Protein AF-A0A9P3PUG5-F1 (afdb_monomer)

Secondary structure (DSSP, 8-state):
--HHHHHHHHHHHTTPPPP---TTPPPHHHHHHHHHHHHHHTT--GGGSTTHHHHTSTTSS------HHHHHTT------HHHHHHHHHHHHHHTTSS--

Organism: Lyophyllum shimeji (NCBI:txid47721)

Mean predicted aligned error: 5.48 Å

Radius of gyration: 16.78 Å; Cα contacts (8 Å, |Δi|>4): 45; chains: 1; bounding box: 44×30×37 Å

Structure (mmCIF, N/CA/C/O backbone):
data_AF-A0A9P3PUG5-F1
#
_entry.id   AF-A0A9P3PUG5-F1
#
loop_
_atom_site.group_PDB
_atom_site.id
_atom_site.type_symbol
_atom_site.label_atom_id
_atom_site.label_alt_id
_atom_site.label_comp_id
_atom_site.label_asym_id
_atom_site.label_entity_id
_atom_site.label_seq_id
_atom_site.pdbx_PDB_ins_code
_atom_site.Cartn_x
_atom_site.Cartn_y
_atom_site.Cartn_z
_atom_site.occupancy
_atom_site.B_iso_or_equiv
_atom_site.auth_seq_id
_atom_site.auth_comp_id
_atom_site.auth_asym_id
_atom_site.auth_atom_id
_atom_site.pdbx_PDB_model_num
ATOM 1 N N . MET A 1 1 ? 13.887 5.933 -5.593 1.00 70.00 1 MET A N 1
ATOM 2 C CA . MET A 1 1 ? 12.672 6.578 -5.066 1.00 70.00 1 MET A CA 1
ATOM 3 C C . MET A 1 1 ? 12.341 5.987 -3.705 1.00 70.00 1 MET A C 1
ATOM 5 O O . MET A 1 1 ? 12.066 4.787 -3.612 1.00 70.00 1 MET A O 1
ATOM 9 N N . SER A 1 2 ? 12.424 6.831 -2.686 1.00 79.88 2 SER A N 1
ATOM 10 C CA . SER A 1 2 ? 12.151 6.543 -1.279 1.00 79.88 2 SER A CA 1
ATOM 11 C C . SER A 1 2 ? 10.656 6.376 -1.004 1.00 79.88 2 SER A C 1
ATOM 13 O O . SER A 1 2 ? 9.810 6.749 -1.822 1.00 79.88 2 SER A O 1
ATOM 15 N N . MET A 1 3 ? 10.302 5.843 0.167 1.00 81.06 3 MET A N 1
ATOM 16 C CA . MET A 1 3 ? 8.894 5.788 0.588 1.00 81.06 3 MET A CA 1
ATOM 17 C C . MET A 1 3 ? 8.278 7.186 0.760 1.00 81.06 3 MET A C 1
ATOM 19 O O . MET A 1 3 ? 7.115 7.387 0.417 1.00 81.06 3 MET A O 1
ATOM 23 N N . LYS A 1 4 ? 9.067 8.171 1.212 1.00 82.00 4 LYS A N 1
ATOM 24 C CA . LYS A 1 4 ? 8.624 9.564 1.387 1.00 82.00 4 LYS A CA 1
ATOM 25 C C . LYS A 1 4 ? 8.138 10.191 0.076 1.00 82.00 4 LYS A C 1
ATOM 27 O O . LYS A 1 4 ? 7.187 10.962 0.085 1.00 82.00 4 LYS A O 1
ATOM 32 N N . GLU A 1 5 ? 8.774 9.845 -1.040 1.00 84.38 5 GLU A N 1
ATOM 33 C CA . GLU A 1 5 ? 8.390 10.320 -2.376 1.00 84.38 5 GLU A CA 1
ATOM 34 C C . GLU A 1 5 ? 7.173 9.566 -2.931 1.00 84.38 5 GLU A C 1
ATOM 36 O O . GLU A 1 5 ? 6.340 10.153 -3.614 1.00 84.38 5 GLU A O 1
ATOM 41 N N . LYS A 1 6 ? 7.044 8.269 -2.620 1.00 85.94 6 LYS A N 1
ATOM 42 C CA . LYS A 1 6 ? 5.941 7.421 -3.106 1.00 85.94 6 LYS A CA 1
ATOM 43 C C . LYS A 1 6 ? 4.627 7.695 -2.383 1.00 85.94 6 LYS A C 1
ATOM 45 O O . LYS A 1 6 ? 3.568 7.662 -3.005 1.00 85.94 6 LYS A O 1
ATOM 50 N N . TRP A 1 7 ? 4.685 7.934 -1.073 1.00 86.31 7 TRP A N 1
ATOM 51 C CA . TRP A 1 7 ? 3.504 7.969 -0.213 1.00 86.31 7 TRP A CA 1
ATOM 52 C C . TRP A 1 7 ? 2.437 8.992 -0.635 1.00 86.31 7 TRP A C 1
ATOM 54 O O . TRP A 1 7 ? 1.274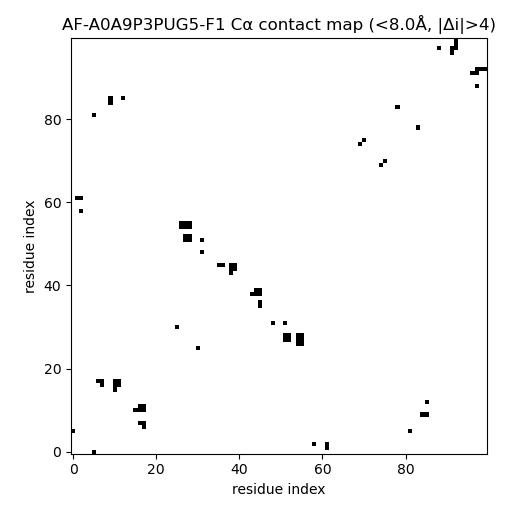 8.597 -0.694 1.00 86.31 7 TRP A O 1
ATOM 64 N N . PRO A 1 8 ? 2.771 10.241 -1.028 1.00 89.19 8 PRO A N 1
ATOM 65 C CA . PRO A 1 8 ? 1.770 11.193 -1.513 1.00 89.19 8 PRO A CA 1
ATOM 66 C C . PRO A 1 8 ? 0.983 10.694 -2.725 1.00 89.19 8 PRO A C 1
ATOM 68 O O . PRO A 1 8 ? -0.226 10.897 -2.802 1.00 89.19 8 PRO A O 1
ATOM 71 N N . VAL A 1 9 ? 1.645 9.991 -3.646 1.00 89.69 9 VAL A N 1
ATOM 72 C CA . VAL A 1 9 ? 0.989 9.437 -4.836 1.00 89.69 9 VAL A CA 1
ATOM 73 C C . VAL A 1 9 ? 0.106 8.245 -4.461 1.00 89.69 9 VAL A C 1
ATOM 75 O O . VAL A 1 9 ? -1.024 8.141 -4.935 1.00 89.69 9 VAL A O 1
ATOM 78 N N . LEU A 1 10 ? 0.589 7.363 -3.577 1.00 90.12 10 LEU A N 1
ATOM 79 C CA . LEU A 1 10 ? -0.185 6.211 -3.097 1.00 90.12 10 LEU A CA 1
ATOM 80 C C . LEU A 1 10 ? -1.421 6.639 -2.296 1.00 90.12 10 LEU A C 1
ATOM 82 O O . LEU A 1 10 ? -2.494 6.080 -2.496 1.00 90.12 10 LEU A O 1
ATOM 86 N N . ALA A 1 11 ? -1.293 7.640 -1.424 1.00 90.81 11 ALA A N 1
ATOM 87 C CA . ALA A 1 11 ? -2.416 8.214 -0.684 1.00 90.81 11 ALA A CA 1
ATOM 88 C C . ALA A 1 11 ? -3.429 8.870 -1.637 1.00 90.81 11 ALA A C 1
ATOM 90 O O . ALA A 1 11 ? -4.632 8.618 -1.530 1.00 90.81 11 ALA A O 1
ATOM 91 N N . GLY A 1 12 ? -2.936 9.620 -2.628 1.00 92.00 12 GLY A N 1
ATOM 92 C CA . GLY A 1 12 ? -3.761 10.268 -3.645 1.00 92.00 12 GLY A CA 1
ATOM 93 C C . GLY A 1 12 ? -4.612 9.291 -4.462 1.00 92.00 12 GLY A C 1
ATOM 94 O O . GLY A 1 12 ? -5.750 9.617 -4.789 1.00 92.00 12 GLY A O 1
ATOM 95 N N . TYR A 1 13 ? -4.132 8.067 -4.717 1.00 91.94 13 TYR A N 1
ATOM 96 C CA . TYR A 1 13 ? -4.935 7.016 -5.364 1.00 91.94 13 TYR A CA 1
ATOM 97 C C . TYR A 1 13 ? -6.237 6.705 -4.596 1.00 91.94 13 TYR A C 1
ATOM 99 O O . TYR A 1 13 ? -7.265 6.406 -5.202 1.00 91.94 13 TYR A O 1
ATOM 107 N N . PHE A 1 14 ? -6.217 6.814 -3.265 1.00 92.31 14 PHE A N 1
ATOM 108 C CA . PHE A 1 14 ? -7.391 6.626 -2.408 1.00 92.31 14 PHE A CA 1
ATOM 109 C C . PHE A 1 14 ? -8.164 7.930 -2.137 1.00 92.31 14 PHE A C 1
ATOM 111 O O . PHE A 1 14 ? -9.089 7.926 -1.326 1.00 92.31 14 PHE A O 1
ATOM 118 N N . GLY A 1 15 ? -7.801 9.040 -2.791 1.00 92.69 15 GLY A N 1
ATOM 119 C CA . GLY A 1 15 ? -8.370 10.364 -2.527 1.00 92.69 15 GLY A CA 1
ATOM 120 C C . GLY A 1 15 ? -7.955 10.949 -1.174 1.00 92.69 15 GLY A C 1
ATOM 121 O O . GLY A 1 15 ? -8.678 11.774 -0.622 1.00 92.69 15 GLY A O 1
ATOM 122 N N . LEU A 1 16 ? -6.829 10.492 -0.616 1.00 92.12 16 LEU A N 1
ATOM 123 C CA . LEU A 1 16 ? -6.303 10.939 0.671 1.00 92.12 16 LEU A CA 1
ATOM 124 C C . LEU A 1 16 ? -5.123 11.894 0.487 1.00 92.12 16 LEU A C 1
ATOM 126 O O . LEU A 1 16 ? -4.360 11.800 -0.475 1.00 92.12 16 LEU A O 1
ATOM 130 N N . GLU A 1 17 ? -4.934 12.769 1.469 1.00 89.06 17 GLU A N 1
ATOM 131 C CA . GLU A 1 17 ? -3.764 13.637 1.563 1.00 89.06 17 GLU A CA 1
ATOM 132 C C . GLU A 1 17 ? -2.664 12.978 2.402 1.00 89.06 17 GLU A C 1
ATOM 134 O O . GLU A 1 17 ? -2.928 12.290 3.392 1.00 89.06 17 GLU A O 1
ATOM 139 N N . SER A 1 18 ? -1.405 13.196 2.019 1.00 82.12 18 SER A N 1
ATOM 140 C CA . SER A 1 18 ? -0.269 12.734 2.815 1.00 82.12 18 SER A CA 1
ATOM 141 C C . SER A 1 18 ? -0.039 13.677 3.998 1.00 82.12 18 SER A C 1
ATOM 143 O O . SER A 1 18 ? 0.244 14.855 3.768 1.00 82.12 18 SER A O 1
ATOM 145 N N . PRO A 1 19 ? -0.048 13.186 5.250 1.00 76.31 19 PRO A N 1
ATOM 146 C CA . PRO A 1 19 ? 0.294 14.015 6.396 1.00 76.31 19 PRO A CA 1
ATOM 147 C C . PRO A 1 19 ? 1.778 14.405 6.370 1.00 76.31 19 PRO A C 1
ATOM 149 O O . PRO A 1 19 ? 2.642 13.655 5.902 1.00 76.31 19 PRO A O 1
ATOM 152 N N . SER A 1 20 ? 2.093 15.580 6.913 1.00 65.88 20 SER A N 1
ATOM 153 C CA . SER A 1 20 ? 3.466 16.044 7.106 1.00 65.88 20 SER A CA 1
ATOM 154 C C . SER A 1 20 ? 4.067 15.391 8.355 1.00 65.88 20 SER A C 1
ATOM 156 O O . SER A 1 20 ? 3.964 15.951 9.438 1.00 65.88 20 SER A O 1
ATOM 158 N N . GLY A 1 21 ? 4.641 14.192 8.200 1.00 67.94 21 GLY A N 1
ATOM 159 C CA . GLY A 1 21 ? 5.490 13.470 9.169 1.00 67.94 21 GLY A CA 1
ATOM 160 C C . GLY A 1 21 ? 5.407 13.896 10.643 1.00 67.94 21 GLY A C 1
ATOM 161 O O . GLY A 1 21 ? 6.350 14.500 11.150 1.00 67.94 21 GLY A O 1
ATOM 162 N N . ASP A 1 22 ? 4.305 13.567 11.321 1.00 73.12 22 ASP A N 1
ATOM 163 C CA . ASP A 1 22 ? 4.142 13.778 12.765 1.00 73.12 22 ASP A CA 1
ATOM 164 C C . ASP A 1 22 ? 4.827 12.629 13.538 1.00 73.12 22 ASP A C 1
ATOM 166 O O . ASP A 1 22 ? 4.540 11.463 13.279 1.00 73.12 22 ASP A O 1
ATOM 170 N N . PRO A 1 23 ? 5.742 12.896 14.482 1.00 67.31 23 PRO A N 1
ATOM 171 C CA . PRO A 1 23 ? 6.372 11.844 15.282 1.00 67.31 23 PRO A CA 1
ATOM 172 C C . PRO A 1 23 ? 5.407 11.099 16.226 1.00 67.31 23 PRO A C 1
ATOM 174 O O . PRO A 1 23 ? 5.778 10.053 16.750 1.00 67.31 23 PRO A O 1
ATOM 177 N N . ASN A 1 24 ? 4.184 11.595 16.438 1.00 74.19 24 ASN A N 1
ATOM 178 C CA . ASN A 1 24 ? 3.180 10.986 17.317 1.00 74.19 24 ASN A CA 1
ATOM 179 C C . ASN A 1 24 ? 2.155 10.105 16.577 1.00 74.19 24 ASN A C 1
ATOM 181 O O . ASN A 1 24 ? 1.093 9.804 17.131 1.00 74.19 24 ASN A O 1
ATOM 185 N N . VAL A 1 25 ? 2.427 9.690 15.331 1.00 79.94 25 VAL A N 1
ATOM 186 C CA . VAL A 1 25 ? 1.501 8.803 14.607 1.00 79.94 25 VAL A CA 1
ATOM 187 C C . VAL A 1 25 ? 1.503 7.410 15.241 1.00 79.94 25 VAL A C 1
ATOM 189 O O . VAL A 1 25 ? 2.552 6.839 15.536 1.00 79.94 25 VAL A O 1
ATOM 192 N N . LEU A 1 26 ? 0.310 6.840 15.421 1.00 87.50 26 LEU A N 1
ATOM 193 C CA . LEU A 1 26 ? 0.164 5.442 15.820 1.00 87.50 26 LEU A CA 1
ATOM 194 C C . LEU A 1 26 ? 0.788 4.515 14.761 1.00 87.50 26 LEU A C 1
ATOM 196 O O . LEU A 1 26 ? 0.577 4.745 13.566 1.00 87.50 26 LEU A O 1
ATOM 200 N N . PRO A 1 27 ? 1.470 3.429 15.169 1.00 87.31 27 PRO A N 1
ATOM 201 C CA . PRO A 1 27 ? 1.818 2.353 14.252 1.00 87.31 27 PRO A CA 1
ATOM 202 C C . PRO A 1 27 ? 0.566 1.830 13.525 1.00 87.31 27 PRO A C 1
ATOM 204 O O . PRO A 1 27 ? -0.508 1.782 14.139 1.00 87.31 27 PRO A O 1
ATOM 207 N N . PRO A 1 28 ? 0.670 1.421 12.246 1.00 87.81 28 PRO A N 1
ATOM 208 C CA . PRO A 1 28 ? -0.444 0.856 11.488 1.00 87.81 28 PRO A CA 1
ATOM 209 C C . PRO A 1 28 ? -1.248 -0.209 12.242 1.00 87.81 28 PRO A C 1
ATOM 211 O O . PRO A 1 28 ? -2.479 -0.180 12.207 1.00 87.81 28 PRO A O 1
ATOM 214 N N . SER A 1 29 ? -0.586 -1.122 12.958 1.00 89.19 29 SER A N 1
ATOM 215 C CA . SER A 1 29 ? -1.262 -2.168 13.734 1.00 89.19 29 SER A CA 1
ATOM 216 C C . SER A 1 29 ? -2.148 -1.611 14.854 1.00 89.19 29 SER A C 1
ATOM 218 O O . SER A 1 29 ? -3.315 -1.995 14.973 1.00 89.19 29 SER A O 1
ATOM 220 N N . GLU A 1 30 ? -1.629 -0.665 15.637 1.00 91.31 30 GLU A N 1
ATOM 221 C CA . GLU A 1 30 ? -2.359 -0.006 16.721 1.00 91.31 30 GLU A CA 1
ATOM 222 C C . GLU A 1 30 ? -3.474 0.893 16.180 1.00 91.31 30 GLU A C 1
ATOM 224 O O . GLU A 1 30 ? -4.563 0.938 16.757 1.00 91.31 30 GLU A O 1
ATOM 229 N N . TYR A 1 31 ? -3.258 1.550 15.035 1.00 90.00 31 TYR A N 1
ATOM 230 C CA . TYR A 1 31 ? -4.300 2.317 14.355 1.00 90.00 31 TYR A CA 1
ATOM 231 C C . TYR A 1 31 ? -5.472 1.419 13.940 1.00 90.00 31 TYR A C 1
ATOM 233 O O . TYR A 1 31 ? -6.616 1.685 14.311 1.00 90.00 31 TYR A O 1
ATOM 241 N N . VAL A 1 32 ? -5.200 0.321 13.226 1.00 89.19 32 VAL A N 1
ATOM 242 C CA . VAL A 1 32 ? -6.242 -0.622 12.790 1.00 89.19 32 VAL A CA 1
ATOM 243 C C . VAL A 1 32 ? -6.995 -1.177 13.994 1.00 89.19 32 VAL A C 1
ATOM 245 O O . VAL A 1 32 ? -8.220 -1.134 14.010 1.00 89.19 32 VAL A O 1
ATOM 248 N N . LYS A 1 33 ? -6.279 -1.612 15.038 1.00 89.12 33 LYS A N 1
ATOM 249 C CA . LYS A 1 33 ? -6.873 -2.151 16.269 1.00 89.12 33 LYS A CA 1
ATOM 250 C C . LYS A 1 33 ? -7.773 -1.140 16.985 1.00 89.12 33 LYS A C 1
ATOM 252 O O . LYS A 1 33 ? -8.841 -1.507 17.472 1.00 89.12 33 LYS A O 1
ATOM 257 N N . LYS A 1 34 ? -7.364 0.130 17.049 1.00 91.50 34 LYS A N 1
ATOM 258 C CA . LYS A 1 34 ? -8.165 1.218 17.632 1.00 91.50 34 LYS A CA 1
ATOM 259 C C . LYS A 1 34 ? -9.435 1.493 16.819 1.00 91.50 34 LYS A C 1
ATOM 261 O O . LYS A 1 34 ? -10.476 1.822 17.389 1.00 91.50 34 LYS A O 1
ATOM 266 N N . HIS A 1 35 ? -9.361 1.340 15.499 1.00 90.25 35 HIS A N 1
ATOM 267 C CA . HIS A 1 35 ? -10.430 1.690 14.564 1.00 90.25 35 HIS A CA 1
ATOM 268 C C . HIS A 1 35 ? -11.199 0.488 13.989 1.00 90.25 35 HIS A C 1
ATOM 270 O O . HIS A 1 35 ? -12.013 0.666 13.087 1.00 90.25 35 HIS A O 1
ATOM 276 N N . THR A 1 36 ? -11.043 -0.718 14.549 1.00 89.50 36 THR A N 1
ATOM 277 C CA . THR A 1 36 ? -11.748 -1.935 14.098 1.00 89.50 36 THR A CA 1
ATOM 278 C C . THR A 1 36 ? -13.272 -1.773 14.038 1.00 89.50 36 THR A C 1
ATOM 280 O O . THR A 1 36 ? -13.929 -2.387 13.203 1.00 89.50 36 THR A O 1
ATOM 283 N N . HIS A 1 37 ? -13.852 -0.913 14.881 1.00 90.69 37 HIS A N 1
ATOM 284 C CA . HIS A 1 37 ? -15.287 -0.612 14.863 1.00 90.69 37 HIS A CA 1
ATOM 285 C C . HIS A 1 37 ? -15.780 -0.095 13.500 1.00 90.69 37 HIS A C 1
ATOM 287 O O . HIS A 1 37 ? -16.866 -0.479 13.079 1.00 90.69 37 HIS A O 1
ATOM 293 N N . VAL A 1 38 ? -14.960 0.672 12.771 1.00 90.94 38 VAL A N 1
ATOM 294 C CA . VAL A 1 38 ? -15.289 1.176 11.426 1.00 90.94 38 VAL A CA 1
ATOM 295 C C . VAL A 1 38 ? -15.510 0.018 10.449 1.00 90.94 38 VAL A C 1
ATOM 297 O O . VAL A 1 38 ? -16.420 0.057 9.626 1.00 90.94 38 VAL A O 1
ATOM 300 N N . LEU A 1 39 ? -14.712 -1.050 10.558 1.00 87.81 39 LEU A N 1
ATOM 301 C CA . LEU A 1 39 ? -14.889 -2.247 9.733 1.00 87.81 39 LEU A CA 1
ATOM 302 C C . LEU A 1 39 ? -16.218 -2.938 10.052 1.00 87.81 39 LEU A C 1
ATOM 304 O O . LEU A 1 39 ? -16.941 -3.317 9.133 1.00 87.81 39 LEU A O 1
ATOM 308 N N . ARG A 1 40 ? -16.579 -3.038 11.338 1.00 89.12 40 ARG A N 1
ATOM 309 C CA . ARG A 1 40 ? -17.849 -3.645 11.769 1.00 89.12 40 ARG A CA 1
ATOM 310 C C . ARG A 1 40 ? -19.062 -2.887 11.249 1.00 89.12 40 ARG A C 1
ATOM 312 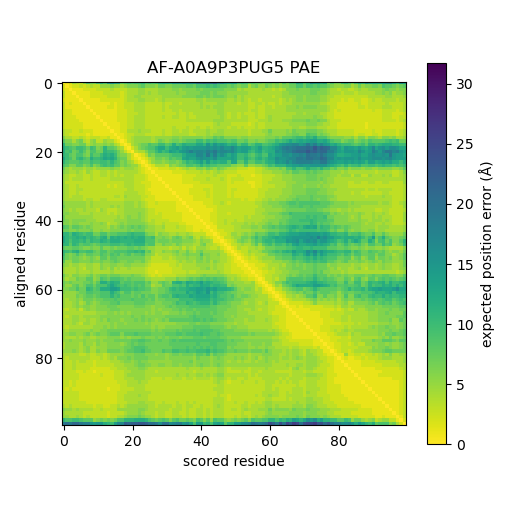O O . ARG A 1 40 ? -20.013 -3.520 10.801 1.00 89.12 40 ARG A O 1
ATOM 319 N N . GLU A 1 41 ? -19.025 -1.557 11.288 1.00 92.06 41 GLU A N 1
ATOM 320 C CA . GLU A 1 41 ? -20.093 -0.696 10.757 1.00 92.06 41 GLU A CA 1
ATOM 321 C C . GLU A 1 41 ? -20.306 -0.906 9.252 1.00 92.06 41 GLU A C 1
ATOM 323 O O . GLU A 1 41 ? -21.430 -0.819 8.763 1.00 92.06 41 GLU A O 1
ATOM 328 N N 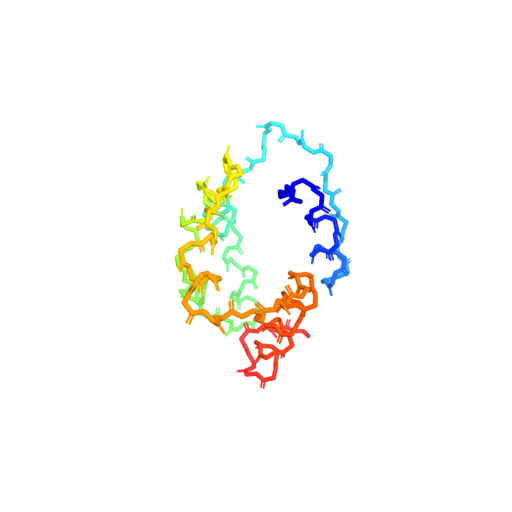. LEU A 1 42 ? -19.243 -1.265 8.529 1.00 88.56 42 LEU A N 1
ATOM 329 C CA . LEU A 1 42 ? -19.278 -1.612 7.108 1.00 88.56 42 LEU A CA 1
ATOM 330 C C . LEU A 1 42 ? -19.564 -3.105 6.849 1.00 88.56 42 LEU A C 1
ATOM 332 O O . LEU A 1 42 ? -19.504 -3.550 5.705 1.00 88.56 42 LEU A O 1
ATOM 336 N N . GLY A 1 43 ? -19.862 -3.897 7.886 1.00 88.94 43 GLY A N 1
ATOM 337 C CA . GLY A 1 43 ? -20.128 -5.336 7.773 1.00 88.94 43 GLY A CA 1
ATOM 338 C C . GLY A 1 43 ? -18.887 -6.194 7.494 1.00 88.94 43 GLY A C 1
ATOM 339 O O . GLY A 1 43 ? -19.010 -7.360 7.115 1.00 88.94 43 GLY A O 1
ATOM 340 N N . ILE A 1 44 ? -17.687 -5.641 7.677 1.00 87.81 44 ILE A N 1
ATOM 341 C CA . ILE A 1 44 ? -16.412 -6.324 7.460 1.00 87.81 44 ILE A CA 1
ATOM 342 C C . ILE A 1 44 ? -15.956 -6.982 8.761 1.00 87.81 44 ILE A C 1
ATOM 344 O O . ILE A 1 44 ? -16.011 -6.392 9.839 1.00 87.81 44 ILE A O 1
ATOM 348 N N . LYS A 1 45 ? -15.477 -8.227 8.661 1.00 83.94 45 LYS A N 1
ATOM 349 C CA . LYS A 1 45 ? -14.943 -8.968 9.810 1.00 83.94 45 LYS A CA 1
ATOM 350 C C . LYS A 1 45 ? -13.690 -8.285 10.360 1.00 83.94 45 LYS A C 1
ATOM 352 O O . LYS A 1 45 ? -12.806 -7.909 9.599 1.00 83.94 45 LYS A O 1
ATOM 357 N N . ASP A 1 46 ? -13.560 -8.243 11.682 1.00 72.06 46 ASP A N 1
ATOM 358 C CA . ASP A 1 46 ? -12.415 -7.636 12.380 1.00 72.06 46 ASP A CA 1
ATOM 359 C C . ASP A 1 46 ? -11.046 -8.173 11.930 1.00 72.06 46 ASP A C 1
ATOM 361 O O . ASP A 1 46 ? -10.050 -7.458 11.957 1.00 72.06 46 ASP A O 1
ATOM 365 N N . ASN A 1 47 ? -10.987 -9.438 11.507 1.00 74.38 47 ASN A N 1
ATOM 366 C CA . ASN A 1 47 ? -9.767 -10.091 11.036 1.00 74.38 47 ASN A CA 1
ATOM 367 C C . ASN A 1 47 ? -9.522 -9.940 9.523 1.00 74.38 47 ASN A C 1
ATOM 369 O O . ASN A 1 47 ? -8.637 -10.606 8.989 1.00 74.38 47 ASN A O 1
ATOM 373 N N . ALA A 1 48 ? -10.299 -9.106 8.826 1.00 78.94 48 ALA A N 1
ATOM 374 C CA . ALA A 1 48 ? -10.127 -8.867 7.394 1.00 78.94 48 ALA A CA 1
ATOM 375 C C . ALA A 1 48 ? -8.827 -8.112 7.075 1.00 78.94 48 ALA A C 1
ATOM 377 O O . ALA A 1 48 ? -8.257 -8.300 6.002 1.00 78.94 48 ALA A O 1
ATOM 378 N N . VAL A 1 49 ? -8.323 -7.296 8.009 1.00 82.38 49 VAL A N 1
ATOM 379 C CA . VAL A 1 49 ? -7.010 -6.653 7.875 1.00 82.38 49 VAL A CA 1
ATOM 380 C C . VAL A 1 49 ? -5.937 -7.608 8.393 1.00 82.38 49 VAL A C 1
ATOM 382 O O . VAL A 1 49 ? -5.625 -7.661 9.582 1.00 82.38 49 VAL A O 1
ATOM 385 N N . PHE A 1 50 ? -5.387 -8.402 7.479 1.00 80.62 50 PHE A N 1
ATOM 386 C CA . PHE A 1 50 ? -4.339 -9.371 7.780 1.00 80.62 50 PHE A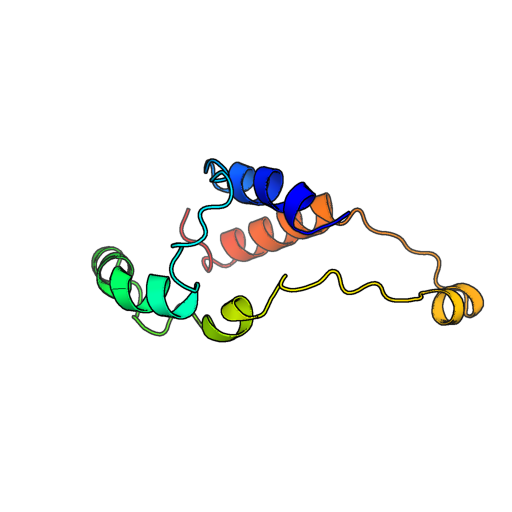 CA 1
ATOM 387 C C . PHE A 1 50 ? -2.959 -8.698 7.880 1.00 80.62 50 PHE A C 1
ATOM 389 O O . PHE A 1 50 ? -2.617 -7.843 7.069 1.00 80.62 50 PHE A O 1
ATOM 396 N N . GLN A 1 51 ? -2.147 -9.119 8.857 1.00 80.75 51 GLN A N 1
ATOM 397 C CA . GLN A 1 51 ? -0.731 -8.736 9.009 1.00 80.75 51 GLN A CA 1
ATOM 398 C C . GLN A 1 51 ? -0.440 -7.228 9.111 1.00 80.75 51 GLN A C 1
ATOM 400 O O . GLN A 1 51 ? 0.628 -6.780 8.698 1.00 80.75 51 GLN A O 1
ATOM 405 N N . GLY A 1 52 ? -1.324 -6.438 9.732 1.00 78.00 52 GLY A N 1
ATOM 406 C CA . GLY A 1 52 ? -1.076 -5.003 9.953 1.00 78.00 52 GLY A CA 1
ATOM 407 C C . GLY A 1 52 ? 0.277 -4.700 10.622 1.00 78.00 52 GLY A C 1
ATOM 408 O O . GLY A 1 52 ? 0.953 -3.756 10.231 1.00 78.00 52 GLY A O 1
ATOM 409 N N . GLY A 1 53 ? 0.735 -5.561 11.540 1.00 85.38 53 GLY A N 1
ATOM 410 C CA . GLY A 1 53 ? 2.030 -5.414 12.222 1.00 85.38 53 GLY A CA 1
ATOM 411 C C . GLY A 1 53 ? 3.264 -5.525 11.320 1.00 85.38 53 GLY A C 1
ATOM 412 O O . GLY A 1 53 ? 4.325 -5.019 11.672 1.00 85.38 53 GLY A O 1
ATOM 413 N N . PHE A 1 54 ? 3.152 -6.121 10.127 1.00 86.38 54 PHE A N 1
ATOM 414 C CA . PHE A 1 54 ? 4.264 -6.123 9.169 1.00 86.38 54 PHE A CA 1
ATOM 415 C C . PHE A 1 54 ? 4.557 -4.706 8.666 1.00 86.38 54 PHE A C 1
ATOM 417 O O . PHE A 1 54 ? 5.702 -4.406 8.328 1.00 86.38 54 PHE A O 1
ATOM 424 N N . LEU A 1 55 ? 3.543 -3.834 8.639 1.00 86.19 55 LEU A N 1
ATOM 425 C CA . LEU A 1 55 ? 3.681 -2.454 8.188 1.00 86.19 55 LEU A CA 1
ATOM 426 C C . LEU A 1 55 ? 4.316 -1.539 9.237 1.00 86.19 55 LEU A C 1
ATOM 428 O O . LEU A 1 55 ? 4.893 -0.529 8.853 1.00 86.19 55 LEU A O 1
ATOM 432 N N . ASP A 1 56 ? 4.313 -1.913 10.518 1.00 87.69 56 ASP A N 1
ATOM 433 C CA . ASP A 1 56 ? 4.919 -1.105 11.588 1.00 87.69 56 ASP A CA 1
ATOM 434 C C . ASP A 1 56 ? 6.427 -0.896 11.392 1.00 87.69 56 ASP A C 1
ATOM 436 O O . ASP A 1 56 ? 6.984 0.120 11.798 1.00 87.69 56 ASP A O 1
ATOM 440 N N . THR A 1 57 ? 7.096 -1.854 10.743 1.00 82.75 57 THR A N 1
ATOM 441 C CA . THR A 1 57 ? 8.530 -1.772 10.415 1.00 82.75 57 THR A CA 1
ATOM 442 C C . THR A 1 57 ? 8.788 -1.516 8.929 1.00 82.75 57 THR A C 1
ATOM 444 O O . THR A 1 57 ? 9.930 -1.311 8.499 1.00 82.75 57 THR A O 1
ATOM 447 N N . TYR A 1 58 ? 7.738 -1.534 8.107 1.00 76.19 58 TYR A N 1
ATOM 448 C CA . TYR A 1 58 ? 7.854 -1.389 6.666 1.00 76.19 58 TYR A CA 1
ATOM 449 C C . TYR A 1 58 ? 8.069 0.083 6.309 1.00 76.19 58 TYR A C 1
ATOM 451 O O . TYR A 1 58 ? 7.207 0.921 6.532 1.00 76.19 58 TYR A O 1
ATOM 459 N N . GLY A 1 59 ? 9.227 0.404 5.728 1.00 70.12 59 GLY A N 1
ATOM 460 C CA . GLY A 1 59 ? 9.584 1.783 5.375 1.00 70.12 59 GLY A CA 1
ATOM 461 C C . GLY A 1 59 ? 10.475 2.499 6.393 1.00 70.12 59 GLY A C 1
ATOM 462 O O . GLY A 1 59 ? 10.799 3.659 6.167 1.00 70.12 59 GLY A O 1
ATOM 463 N N . LEU A 1 60 ? 10.943 1.813 7.448 1.00 72.19 60 LEU A N 1
ATOM 464 C CA . LEU A 1 60 ? 11.976 2.347 8.354 1.00 72.19 60 LEU A CA 1
ATOM 465 C C . LEU A 1 60 ? 13.305 2.654 7.640 1.00 72.19 60 LEU A C 1
ATOM 467 O O . LEU A 1 60 ? 14.095 3.461 8.119 1.00 72.1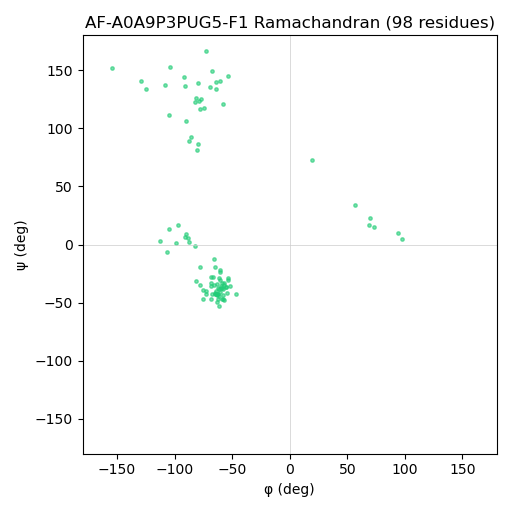9 60 LEU A O 1
ATOM 471 N N . PHE A 1 61 ? 13.566 2.002 6.508 1.00 71.62 61 PHE A N 1
ATOM 472 C CA . PHE A 1 61 ? 14.725 2.251 5.658 1.00 71.62 61 PHE A CA 1
A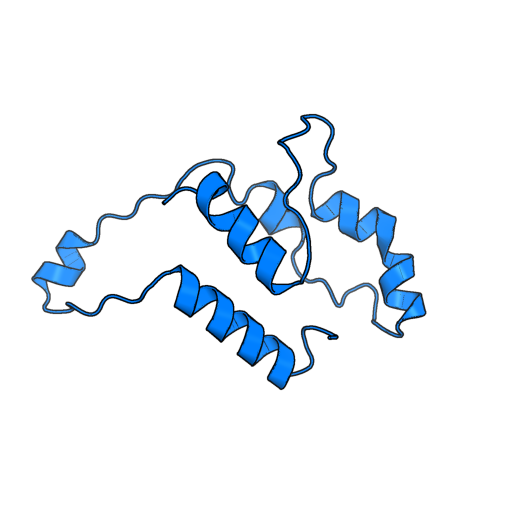TOM 473 C C . PHE A 1 61 ? 14.429 1.851 4.211 1.00 71.62 61 PHE A C 1
ATOM 475 O O . PHE A 1 61 ? 13.638 0.936 3.948 1.00 71.62 61 PHE A O 1
ATOM 482 N N . ASP A 1 62 ? 15.095 2.516 3.268 1.00 78.75 62 ASP A N 1
ATOM 483 C CA . ASP A 1 62 ? 15.013 2.172 1.853 1.00 78.75 62 ASP A CA 1
ATOM 484 C C . ASP A 1 62 ? 15.818 0.896 1.573 1.00 78.75 62 ASP A C 1
ATOM 486 O O . ASP A 1 62 ? 17.035 0.825 1.754 1.00 78.75 62 ASP A O 1
ATOM 490 N N . ARG A 1 63 ? 15.121 -0.150 1.125 1.00 77.00 63 ARG A N 1
ATOM 491 C CA . ARG A 1 63 ? 15.730 -1.433 0.758 1.00 77.00 63 ARG A CA 1
ATOM 492 C C . ARG A 1 63 ? 16.160 -1.407 -0.702 1.00 77.00 63 ARG A C 1
ATOM 494 O O . ARG A 1 63 ? 15.397 -1.784 -1.589 1.00 77.00 63 ARG A O 1
ATOM 501 N N . HIS A 1 64 ? 17.384 -0.961 -0.946 1.00 83.06 64 HIS A N 1
ATOM 502 C CA . HIS A 1 64 ? 17.995 -1.034 -2.268 1.00 83.06 64 HIS A CA 1
ATOM 503 C C . HIS A 1 64 ? 18.480 -2.461 -2.549 1.00 83.06 64 HIS A C 1
ATOM 505 O O . HIS A 1 64 ? 19.244 -3.026 -1.768 1.00 83.06 64 HIS A O 1
ATOM 511 N N . MET A 1 65 ? 18.042 -3.045 -3.666 1.00 85.12 65 MET A N 1
ATOM 512 C CA . MET A 1 65 ? 18.527 -4.343 -4.143 1.00 85.12 65 MET A CA 1
ATOM 513 C C . MET A 1 65 ? 19.400 -4.152 -5.381 1.00 85.12 65 MET A C 1
ATOM 515 O O . MET A 1 65 ? 19.055 -3.378 -6.271 1.00 85.12 65 MET A O 1
ATOM 519 N N . ASN A 1 66 ? 20.521 -4.873 -5.448 1.00 91.50 66 ASN A N 1
ATOM 520 C CA . ASN A 1 66 ? 21.360 -4.907 -6.642 1.00 91.50 66 ASN A CA 1
ATOM 521 C C . ASN A 1 66 ? 20.781 -5.916 -7.651 1.00 91.50 66 ASN A C 1
ATOM 523 O O . ASN A 1 66 ? 20.636 -7.098 -7.336 1.00 91.50 66 ASN A O 1
ATOM 527 N N . LEU A 1 67 ? 20.473 -5.446 -8.863 1.00 93.44 67 LEU A N 1
ATOM 528 C CA . LEU A 1 67 ? 19.911 -6.253 -9.950 1.00 93.44 67 LEU A CA 1
ATOM 529 C C . LEU A 1 67 ? 20.956 -6.713 -10.983 1.00 93.44 67 LEU A C 1
ATOM 531 O O . LEU A 1 67 ? 20.609 -7.406 -11.933 1.00 93.44 67 LEU A O 1
ATOM 535 N N . GLU A 1 68 ? 22.242 -6.398 -10.818 1.00 96.31 68 GLU A N 1
ATOM 536 C CA . GLU A 1 68 ? 23.281 -6.724 -11.805 1.00 96.31 68 GLU A CA 1
ATOM 537 C C . GLU A 1 68 ? 23.335 -8.208 -12.163 1.00 96.31 68 GLU A C 1
ATOM 539 O O . GLU A 1 68 ? 23.505 -8.557 -13.327 1.00 96.31 68 GLU A O 1
ATOM 544 N N . LYS A 1 69 ? 23.209 -9.097 -11.171 1.00 97.19 69 LYS A N 1
ATOM 545 C CA . LYS A 1 69 ? 23.315 -10.545 -11.399 1.00 97.19 69 LYS A CA 1
ATOM 546 C C . LYS A 1 69 ? 22.210 -11.054 -12.325 1.00 97.19 69 LYS A C 1
ATOM 548 O O . LYS A 1 69 ? 22.480 -11.874 -13.194 1.00 97.19 69 LYS A O 1
ATOM 553 N N . ILE A 1 70 ? 20.983 -10.581 -12.120 1.00 96.06 70 ILE A N 1
ATOM 554 C CA . ILE A 1 70 ? 19.818 -10.969 -12.919 1.00 96.06 70 ILE A CA 1
ATOM 555 C C . ILE A 1 70 ? 19.884 -10.330 -14.315 1.00 96.06 70 ILE A C 1
ATOM 557 O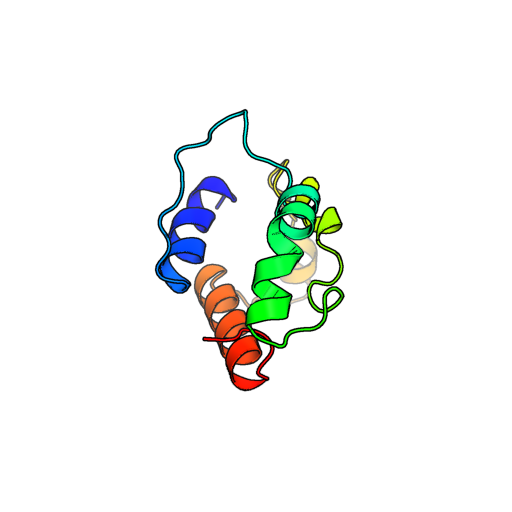 O . ILE A 1 70 ? 19.668 -11.027 -15.302 1.00 96.06 70 ILE A O 1
ATOM 561 N N . ARG A 1 71 ? 20.316 -9.068 -14.415 1.00 96.44 71 ARG A N 1
ATOM 562 C CA . ARG A 1 71 ? 20.544 -8.386 -15.702 1.00 96.44 71 ARG A CA 1
ATOM 563 C C . ARG A 1 71 ? 21.614 -9.092 -16.542 1.00 96.44 71 ARG A C 1
ATOM 565 O O . ARG A 1 71 ? 21.395 -9.396 -17.705 1.00 96.44 71 ARG A O 1
ATOM 572 N N . LYS A 1 72 ? 22.734 -9.495 -15.928 1.00 97.62 72 LYS A N 1
ATOM 573 C CA . LYS A 1 72 ? 23.785 -10.303 -16.586 1.00 97.62 72 LYS A CA 1
ATOM 574 C C . LYS A 1 72 ? 23.293 -11.668 -17.081 1.00 97.62 72 LYS A C 1
ATOM 576 O O . LYS A 1 72 ? 23.923 -12.243 -17.961 1.00 97.62 72 LYS A O 1
ATOM 581 N N . ALA A 1 73 ? 22.202 -12.190 -16.522 1.00 97.56 73 ALA A N 1
ATOM 582 C CA . ALA A 1 73 ? 21.580 -13.435 -16.965 1.00 97.56 73 ALA A CA 1
ATOM 583 C C . ALA A 1 73 ? 20.557 -13.237 -18.106 1.00 97.56 73 ALA A C 1
ATOM 585 O O . ALA A 1 73 ? 19.956 -14.219 -18.533 1.00 97.56 73 ALA A O 1
ATOM 586 N N . GLY A 1 74 ? 20.375 -12.006 -18.607 1.00 97.69 74 GLY A N 1
ATOM 587 C CA . GLY A 1 74 ? 19.518 -11.682 -19.755 1.00 97.69 74 GLY A CA 1
ATOM 588 C C . GLY A 1 74 ? 18.091 -11.248 -19.411 1.00 97.69 74 GLY A C 1
ATOM 589 O O . GLY A 1 74 ? 17.257 -11.157 -20.305 1.00 97.69 74 GLY A O 1
ATOM 590 N N . PHE A 1 75 ? 17.785 -11.004 -18.135 1.00 96.88 75 PHE A N 1
ATOM 591 C CA . PHE A 1 75 ? 16.500 -10.433 -17.728 1.00 96.88 75 PHE A CA 1
ATOM 592 C C . PHE A 1 75 ? 16.622 -8.919 -17.715 1.00 96.88 75 PHE A C 1
ATOM 594 O O . PHE A 1 75 ? 17.226 -8.384 -16.786 1.00 96.88 75 PHE A O 1
ATOM 601 N N . ASP A 1 76 ? 16.041 -8.231 -18.692 1.00 95.44 76 ASP A N 1
ATOM 602 C CA . ASP A 1 76 ? 16.147 -6.775 -18.872 1.00 95.44 76 ASP A CA 1
ATOM 603 C C . ASP A 1 76 ? 14.824 -6.033 -18.639 1.00 95.44 76 ASP A C 1
ATOM 605 O O . ASP A 1 76 ? 14.756 -4.811 -18.746 1.00 95.44 76 ASP A O 1
ATOM 609 N N . GLU A 1 77 ? 13.768 -6.746 -18.249 1.00 93.50 77 GLU A N 1
ATOM 610 C CA . GLU A 1 77 ? 12.455 -6.162 -18.010 1.00 93.50 77 GLU A CA 1
ATOM 611 C C . GLU A 1 77 ? 12.496 -5.172 -16.843 1.00 93.50 77 GLU A C 1
ATOM 613 O O . GLU A 1 77 ? 13.033 -5.459 -15.767 1.00 93.50 77 GLU A O 1
ATOM 618 N N . GLU A 1 78 ? 11.884 -4.011 -17.035 1.00 90.94 78 GLU A N 1
ATOM 619 C CA . GLU A 1 78 ? 11.706 -2.991 -16.012 1.00 90.94 78 GLU A CA 1
ATOM 620 C C . GLU A 1 78 ? 10.238 -2.581 -15.974 1.00 90.94 78 GLU A C 1
ATOM 622 O O . GLU A 1 78 ? 9.570 -2.493 -17.005 1.00 90.94 78 GLU A O 1
ATOM 627 N N . VAL A 1 79 ? 9.721 -2.365 -14.768 1.00 88.00 79 VAL A N 1
ATOM 628 C CA . VAL A 1 79 ? 8.343 -1.926 -14.573 1.00 88.00 79 VAL A CA 1
ATOM 629 C C . VAL A 1 79 ? 8.367 -0.653 -13.753 1.00 88.00 79 VAL A C 1
ATOM 631 O O . VAL A 1 79 ? 9.042 -0.585 -12.721 1.00 88.00 79 VAL A O 1
ATOM 634 N N . ASP A 1 80 ? 7.596 0.342 -14.187 1.00 88.88 80 ASP A N 1
ATOM 635 C CA . ASP A 1 80 ? 7.356 1.518 -13.365 1.00 88.88 80 ASP A CA 1
ATOM 636 C C . ASP A 1 80 ? 6.730 1.082 -12.034 1.00 88.88 80 ASP A C 1
ATOM 638 O O . ASP A 1 80 ? 5.669 0.447 -11.974 1.00 88.88 80 ASP A O 1
ATOM 642 N N . SER A 1 81 ? 7.421 1.421 -10.947 1.00 85.06 81 SER A N 1
ATOM 643 C CA . SER A 1 81 ? 6.997 1.091 -9.594 1.00 85.06 81 SER A CA 1
ATOM 644 C C . SER A 1 81 ? 5.631 1.692 -9.274 1.00 85.06 81 SER A C 1
ATOM 646 O O . SER A 1 81 ? 4.841 1.038 -8.598 1.00 85.06 81 SER A O 1
ATOM 648 N N . MET A 1 82 ? 5.333 2.907 -9.746 1.00 88.56 82 MET A N 1
ATOM 649 C CA . MET A 1 82 ? 4.068 3.569 -9.422 1.00 88.56 82 MET A CA 1
ATOM 650 C C . MET A 1 82 ? 2.905 2.971 -10.202 1.00 88.56 82 MET A C 1
ATOM 652 O O . MET A 1 82 ? 1.911 2.583 -9.587 1.00 88.56 82 MET A O 1
ATOM 656 N N . ALA A 1 83 ? 3.064 2.777 -11.515 1.00 89.19 83 ALA A N 1
ATOM 657 C CA . ALA A 1 83 ? 2.087 2.041 -12.313 1.00 89.19 83 ALA A CA 1
ATOM 658 C C . ALA A 1 83 ? 1.821 0.630 -11.753 1.00 89.19 83 ALA A C 1
ATOM 660 O O . ALA A 1 83 ? 0.680 0.166 -11.747 1.00 89.19 83 ALA A O 1
ATOM 661 N N . SER A 1 84 ? 2.853 -0.040 -11.227 1.00 91.62 84 SER A N 1
ATOM 662 C CA . SER A 1 84 ? 2.715 -1.360 -10.595 1.00 91.62 84 SER A CA 1
ATOM 663 C C . SER A 1 84 ? 1.841 -1.332 -9.340 1.00 91.62 84 SER A C 1
ATOM 665 O O . SER A 1 84 ? 1.006 -2.219 -9.166 1.00 91.62 84 SER A O 1
ATOM 667 N N . TRP A 1 85 ? 2.007 -0.323 -8.477 1.00 92.31 85 TRP A N 1
ATOM 668 C CA . TRP A 1 85 ? 1.175 -0.152 -7.282 1.00 92.31 85 TRP A CA 1
ATOM 669 C C . TRP A 1 85 ? -0.287 0.100 -7.637 1.00 92.31 85 TRP A C 1
ATOM 671 O O . TRP A 1 85 ? -1.157 -0.602 -7.126 1.00 92.31 85 TRP A O 1
ATOM 681 N N . SER A 1 86 ? -0.556 1.042 -8.546 1.00 91.75 86 SER A N 1
ATOM 682 C CA . SER A 1 86 ? -1.923 1.329 -8.994 1.00 91.75 86 SER A CA 1
ATOM 683 C C . SER A 1 86 ? -2.585 0.085 -9.586 1.00 91.75 86 SER A C 1
ATOM 685 O O . SER A 1 86 ? -3.662 -0.297 -9.141 1.00 91.75 86 SER A O 1
ATOM 687 N N . LYS A 1 87 ? -1.881 -0.645 -10.463 1.00 94.62 87 LYS A N 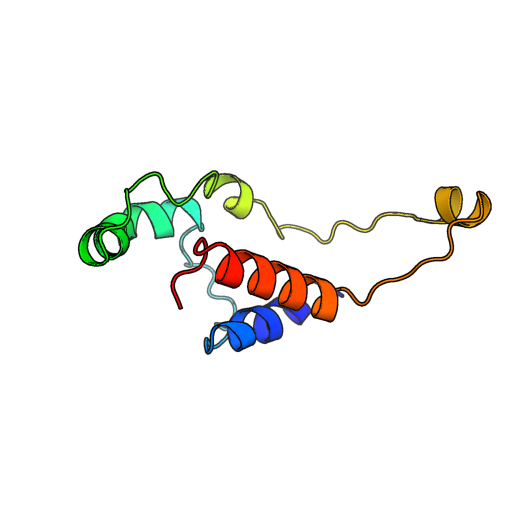1
ATOM 688 C CA . LYS A 1 87 ? -2.374 -1.904 -11.039 1.00 94.62 87 LYS A CA 1
ATOM 689 C C . LYS A 1 87 ? -2.686 -2.966 -9.979 1.00 94.62 87 LYS A C 1
ATOM 691 O O . LYS A 1 87 ? -3.633 -3.734 -10.138 1.00 94.62 87 LYS A O 1
ATOM 696 N N . ALA A 1 88 ? -1.888 -3.058 -8.914 1.00 94.56 88 ALA A N 1
ATOM 697 C CA . ALA A 1 88 ? -2.165 -3.977 -7.812 1.00 94.56 88 ALA A CA 1
ATOM 698 C C . ALA A 1 88 ? -3.429 -3.563 -7.042 1.00 94.56 88 ALA A C 1
ATOM 700 O O . ALA A 1 88 ? -4.267 -4.413 -6.742 1.00 94.56 88 ALA A O 1
ATOM 701 N N . PHE A 1 89 ? -3.601 -2.268 -6.768 1.00 94.12 89 PHE A N 1
ATOM 702 C CA . PHE A 1 89 ? -4.805 -1.755 -6.119 1.00 94.12 89 PHE A CA 1
ATOM 703 C C . PHE A 1 89 ? -6.063 -1.947 -6.970 1.00 94.12 89 PHE A C 1
ATOM 705 O O . PHE A 1 89 ? -7.089 -2.336 -6.416 1.00 94.12 89 PHE A O 1
ATOM 712 N N . ASP A 1 90 ? -5.986 -1.747 -8.288 1.00 95.00 90 ASP A N 1
ATOM 713 C CA . ASP A 1 90 ? -7.089 -2.027 -9.216 1.00 95.00 90 ASP A CA 1
ATOM 714 C C . ASP A 1 90 ? -7.528 -3.492 -9.102 1.00 95.00 90 ASP A C 1
ATOM 716 O O . ASP A 1 90 ? -8.703 -3.783 -8.892 1.00 95.00 90 ASP A O 1
ATOM 720 N N . LYS A 1 91 ? -6.570 -4.427 -9.108 1.00 96.12 91 LYS A N 1
ATOM 721 C CA . LYS A 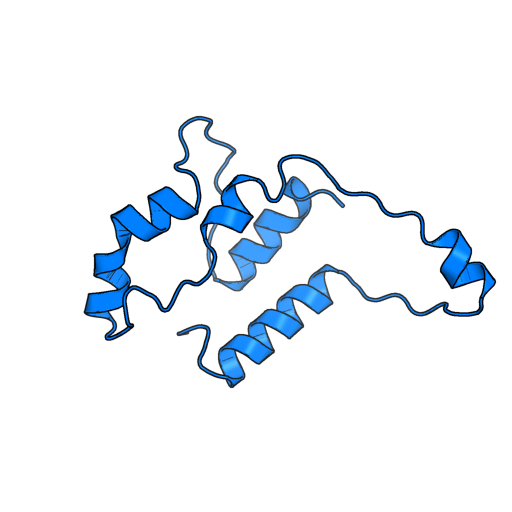1 91 ? -6.855 -5.859 -8.936 1.00 96.12 91 LYS A CA 1
ATOM 722 C C . LYS A 1 91 ? -7.484 -6.193 -7.587 1.00 96.12 91 LYS A C 1
ATOM 724 O O . LYS A 1 91 ? -8.357 -7.054 -7.515 1.00 96.12 91 LYS A O 1
ATOM 729 N N . PHE A 1 92 ? -7.064 -5.526 -6.513 1.00 93.50 92 PHE A N 1
ATOM 730 C CA . PHE A 1 92 ? -7.692 -5.710 -5.205 1.00 93.50 92 PHE A CA 1
ATOM 731 C C . PHE A 1 92 ? -9.120 -5.152 -5.155 1.00 93.50 92 PHE A C 1
ATOM 733 O O . PHE A 1 92 ? -9.961 -5.740 -4.474 1.00 93.50 92 PHE A O 1
ATOM 740 N N . LYS A 1 93 ? -9.419 -4.068 -5.883 1.00 92.94 93 LYS A N 1
ATOM 741 C CA . LYS A 1 93 ? -10.792 -3.561 -6.040 1.00 92.94 93 LYS A CA 1
ATOM 742 C C . LYS A 1 93 ? -11.657 -4.514 -6.859 1.00 92.94 93 LYS A C 1
ATOM 744 O O . LYS A 1 93 ? -12.745 -4.862 -6.415 1.00 92.94 93 LYS A O 1
ATOM 749 N N . GLU A 1 94 ? -11.155 -4.997 -7.997 1.00 94.94 94 GLU A N 1
ATOM 750 C CA . GLU A 1 94 ? -11.836 -5.999 -8.836 1.00 94.94 94 GLU A CA 1
ATOM 751 C C . GLU A 1 94 ? -12.187 -7.268 -8.042 1.00 94.94 94 GLU A C 1
ATOM 753 O O . GLU A 1 94 ? -13.248 -7.855 -8.235 1.00 94.94 94 GLU A O 1
ATOM 758 N N . ALA A 1 95 ? -11.314 -7.669 -7.114 1.00 93.00 95 ALA A N 1
ATOM 759 C CA . ALA A 1 95 ? -11.525 -8.818 -6.238 1.00 93.00 95 ALA A CA 1
ATOM 760 C C . ALA A 1 95 ? -12.407 -8.524 -5.005 1.00 93.00 95 ALA A C 1
ATOM 762 O O . ALA A 1 95 ? -12.627 -9.419 -4.189 1.00 93.00 95 ALA A O 1
ATOM 763 N N . GLY A 1 96 ? -12.873 -7.284 -4.821 1.00 88.75 96 GLY A N 1
ATOM 764 C CA . GLY A 1 96 ? -13.668 -6.866 -3.662 1.00 88.75 96 GLY A CA 1
ATOM 765 C C . GLY A 1 96 ? -12.901 -6.828 -2.333 1.00 88.75 96 GLY A C 1
ATOM 766 O O . GLY A 1 96 ? -13.518 -6.814 -1.272 1.00 88.75 96 GLY A O 1
ATOM 767 N N . MET A 1 97 ? -11.563 -6.821 -2.365 1.00 88.31 97 MET A N 1
ATOM 768 C CA . MET A 1 97 ? -10.717 -6.744 -1.165 1.00 88.31 97 MET A CA 1
ATOM 769 C C . MET A 1 97 ? -10.554 -5.309 -0.654 1.00 88.31 97 MET A C 1
ATOM 771 O O . MET A 1 97 ? -10.413 -5.091 0.547 1.00 88.31 97 MET A O 1
ATOM 775 N N . ILE A 1 98 ? -10.576 -4.330 -1.562 1.00 89.19 98 ILE A N 1
ATOM 776 C CA . ILE A 1 98 ? -10.641 -2.906 -1.229 1.00 89.19 98 ILE A CA 1
ATOM 777 C C . ILE A 1 98 ? -12.064 -2.439 -1.518 1.00 89.19 98 ILE A C 1
ATOM 779 O O . ILE A 1 98 ? -12.492 -2.379 -2.667 1.00 89.19 98 ILE A O 1
ATOM 783 N N . ILE A 1 99 ? -12.791 -2.107 -0.456 1.00 77.19 99 ILE A N 1
ATOM 784 C CA . ILE A 1 99 ? -14.158 -1.588 -0.522 1.00 77.19 99 ILE A CA 1
ATOM 785 C C . ILE A 1 99 ? -14.158 -0.088 -0.844 1.00 77.19 99 ILE A C 1
ATOM 787 O O . ILE A 1 99 ? -14.233 0.740 0.064 1.00 77.19 99 ILE A O 1
ATOM 791 N N . ARG A 1 100 ? -14.020 0.250 -2.134 1.00 64.00 100 ARG A N 1
ATOM 792 C CA . ARG A 1 100 ? -14.437 1.520 -2.768 1.00 64.00 100 ARG A CA 1
ATOM 793 C C . ARG A 1 100 ? -14.035 1.594 -4.238 1.00 64.00 100 ARG A C 1
ATOM 795 O O . ARG A 1 100 ? -12.814 1.560 -4.532 1.00 64.00 100 ARG A O 1
#

Solvent-accessible surface area (backbone atoms only — not comparable to full-atom values): 6421 Å² total; per-residue (Å²): 136,51,65,82,72,47,44,46,58,60,32,42,75,75,76,39,80,62,77,84,82,61,92,84,64,69,48,52,34,59,43,49,65,74,46,39,64,60,39,49,78,71,73,38,61,78,74,71,71,68,68,41,61,64,50,58,64,59,73,82,62,81,85,84,78,88,58,62,72,53,42,77,71,70,54,79,87,80,75,62,67,66,64,49,51,52,55,50,50,52,52,33,35,78,68,62,75,43,93,121

pLDDT: mean 86.51, std 7.97, range [64.0, 97.69]

Sequence (100 aa):
MSMKEKWPVLAGYFGLESPSGDPNVLPPSEYVKKHTHVLRELGIKDNAVFQGGFLDTYGLFDRHMNLEKIRKAGFDEEVDSMASWSKAFDKFKEAGMIIR

Foldseek 3Di:
DAPVVQVQLLLVLVVHGDDDDDPPDDQQVVVLVVVLVVCVVVVHDSCLPDPSVVRSCPRVDDDDDDCVVVVVVVPPDDDDPNVVSSVVVVVCVVVVSDPD